Protein AF-A0A382FZS6-F1 (afdb_monomer_lite)

Structure (mmCIF, N/CA/C/O backbone):
data_AF-A0A382FZS6-F1
#
_entry.id   AF-A0A382FZS6-F1
#
loop_
_atom_site.group_PDB
_atom_site.id
_atom_site.type_symbol
_atom_site.label_atom_id
_atom_site.label_alt_id
_atom_site.label_comp_id
_atom_site.label_asym_id
_atom_site.label_entity_id
_atom_site.label_seq_id
_atom_site.pdbx_PDB_ins_code
_atom_site.Cartn_x
_atom_site.Cartn_y
_atom_site.Cartn_z
_atom_site.occupancy
_atom_site.B_iso_or_equiv
_atom_site.auth_seq_id
_atom_site.auth_comp_id
_atom_site.auth_asym_id
_atom_site.auth_atom_id
_atom_site.pdbx_PDB_model_num
ATOM 1 N N . MET A 1 1 ? 12.551 -16.686 -6.171 1.00 74.56 1 MET A N 1
ATOM 2 C CA . MET A 1 1 ? 12.450 -15.395 -6.888 1.00 74.56 1 MET A CA 1
ATOM 3 C C . MET A 1 1 ? 13.791 -14.688 -6.781 1.00 74.56 1 MET A C 1
ATOM 5 O O . MET A 1 1 ? 14.412 -14.797 -5.731 1.00 74.56 1 MET A O 1
ATOM 9 N N . HIS A 1 2 ? 14.231 -13.988 -7.826 1.00 90.94 2 HIS A N 1
ATOM 10 C CA . HIS A 1 2 ? 15.440 -13.157 -7.799 1.00 90.94 2 HIS A CA 1
ATOM 11 C C . HIS A 1 2 ? 15.026 -1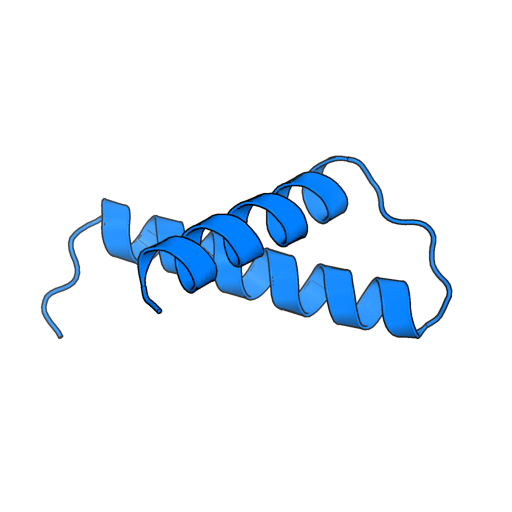1.685 -7.777 1.00 90.94 2 HIS A C 1
ATOM 13 O O . HIS A 1 2 ? 15.033 -11.023 -8.808 1.00 90.94 2 HIS A O 1
ATOM 19 N N . LEU A 1 3 ? 14.580 -11.217 -6.607 1.00 95.25 3 LEU A N 1
ATOM 20 C CA . LEU A 1 3 ? 14.062 -9.859 -6.444 1.00 95.25 3 LEU A CA 1
ATOM 21 C C . LEU A 1 3 ? 15.201 -8.845 -6.432 1.00 95.25 3 LEU A C 1
ATOM 23 O O . LEU A 1 3 ? 16.146 -8.964 -5.647 1.00 95.25 3 LEU A O 1
ATOM 27 N N . THR A 1 4 ? 15.061 -7.812 -7.248 1.00 97.56 4 THR A N 1
ATOM 28 C CA . THR A 1 4 ? 15.886 -6.610 -7.175 1.00 97.56 4 THR A CA 1
ATOM 29 C C . THR A 1 4 ? 15.643 -5.871 -5.851 1.00 97.56 4 THR A C 1
ATOM 31 O O . THR A 1 4 ? 14.560 -5.992 -5.269 1.00 97.56 4 THR A O 1
ATOM 34 N N . PRO A 1 5 ? 16.598 -5.051 -5.370 1.00 96.56 5 PRO A N 1
ATOM 35 C CA . PRO A 1 5 ? 16.398 -4.241 -4.164 1.00 96.56 5 PRO A CA 1
ATOM 36 C C . PRO A 1 5 ? 15.118 -3.395 -4.218 1.00 96.56 5 PRO A C 1
ATOM 38 O O . PRO A 1 5 ? 14.354 -3.348 -3.259 1.00 96.56 5 PRO A O 1
ATOM 41 N N . ARG A 1 6 ? 14.810 -2.826 -5.390 1.00 95.69 6 ARG A N 1
ATOM 42 C CA . ARG A 1 6 ? 13.592 -2.037 -5.612 1.00 95.69 6 ARG A CA 1
ATOM 43 C C . ARG A 1 6 ? 12.311 -2.854 -5.443 1.00 95.69 6 ARG A C 1
ATOM 45 O O . ARG A 1 6 ? 11.316 -2.342 -4.943 1.00 95.69 6 ARG A O 1
ATOM 52 N N . GLU A 1 7 ? 12.296 -4.106 -5.889 1.00 95.75 7 GLU A N 1
ATOM 53 C CA . GLU A 1 7 ? 11.131 -4.978 -5.700 1.00 95.75 7 GLU A CA 1
ATOM 54 C C . GLU A 1 7 ? 10.947 -5.343 -4.227 1.00 95.75 7 GLU A C 1
ATOM 56 O O . GLU A 1 7 ? 9.815 -5.376 -3.753 1.00 95.75 7 GLU A O 1
ATOM 61 N N . GLN A 1 8 ? 12.039 -5.526 -3.480 1.00 96.06 8 GLN A N 1
ATOM 62 C CA . GLN A 1 8 ? 11.974 -5.742 -2.033 1.00 96.06 8 GLN A CA 1
ATOM 63 C C . GLN A 1 8 ? 11.429 -4.509 -1.295 1.00 96.06 8 GLN A C 1
ATOM 65 O O . GLN A 1 8 ? 10.575 -4.643 -0.421 1.00 96.06 8 GLN A O 1
ATOM 70 N N . GLU A 1 9 ? 11.839 -3.300 -1.684 1.00 95.56 9 GLU A N 1
ATOM 71 C CA . GLU A 1 9 ? 11.293 -2.053 -1.128 1.00 95.56 9 GLU A CA 1
ATOM 72 C C . GLU A 1 9 ? 9.788 -1.907 -1.390 1.00 95.56 9 GLU A C 1
ATOM 74 O O . GLU A 1 9 ? 9.037 -1.512 -0.497 1.00 95.56 9 GLU A O 1
ATOM 79 N N . LYS A 1 10 ? 9.310 -2.281 -2.584 1.00 95.69 10 LYS A N 1
ATOM 80 C CA . LYS A 1 10 ? 7.868 -2.271 -2.884 1.00 95.69 10 LYS A CA 1
ATOM 81 C C . LYS A 1 10 ? 7.083 -3.219 -1.977 1.00 95.69 10 LYS A C 1
ATOM 83 O O . LYS A 1 10 ? 5.975 -2.875 -1.575 1.00 95.69 10 LYS A O 1
ATOM 88 N N . LEU A 1 11 ? 7.653 -4.365 -1.598 1.00 96.81 11 LEU A N 1
ATOM 89 C CA . LEU A 1 11 ? 7.012 -5.270 -0.638 1.00 96.81 11 LEU A CA 1
ATOM 90 C C . LEU A 1 11 ? 6.833 -4.613 0.739 1.00 96.81 11 LEU A C 1
ATOM 92 O O . LEU A 1 11 ? 5.818 -4.843 1.394 1.00 96.81 11 LEU A O 1
ATOM 96 N N . MET A 1 12 ? 7.751 -3.736 1.159 1.00 97.50 12 MET A N 1
ATOM 97 C CA . MET A 1 12 ? 7.591 -2.985 2.411 1.00 97.50 12 MET A CA 1
ATOM 98 C C . MET A 1 12 ? 6.390 -2.032 2.367 1.00 97.50 12 MET A C 1
ATOM 100 O O . MET A 1 12 ? 5.701 -1.875 3.376 1.00 97.50 12 MET A O 1
ATOM 104 N N . VAL A 1 13 ? 6.092 -1.442 1.204 1.00 97.56 13 VAL A N 1
ATOM 105 C CA . VAL A 1 13 ? 4.891 -0.609 1.008 1.00 97.56 13 VAL A CA 1
ATOM 106 C C . VAL A 1 13 ? 3.618 -1.440 1.166 1.00 97.56 13 VAL A C 1
ATOM 108 O O . VAL A 1 13 ? 2.693 -0.999 1.845 1.00 97.56 13 VAL A O 1
ATOM 111 N N . VAL A 1 14 ? 3.590 -2.659 0.616 1.00 97.75 14 VAL A N 1
ATOM 112 C CA . VAL A 1 14 ? 2.448 -3.583 0.750 1.00 97.75 14 VAL A CA 1
ATOM 113 C C . VAL A 1 14 ? 2.177 -3.899 2.225 1.00 97.75 14 VAL A C 1
ATOM 115 O O . VAL A 1 14 ? 1.042 -3.793 2.689 1.00 97.75 14 VAL A O 1
ATOM 118 N N . VAL A 1 15 ? 3.224 -4.209 2.996 1.00 98.25 15 VAL A N 1
ATOM 119 C CA . VAL A 1 15 ? 3.099 -4.487 4.438 1.00 98.25 15 VAL A CA 1
ATOM 120 C C . VAL A 1 15 ? 2.614 -3.253 5.208 1.00 98.25 15 VAL A C 1
ATOM 122 O O . VAL A 1 15 ? 1.748 -3.364 6.080 1.00 98.25 15 VAL A O 1
ATOM 125 N N . ALA A 1 16 ? 3.139 -2.068 4.886 1.00 98.44 16 ALA A N 1
ATOM 126 C CA . ALA A 1 16 ? 2.709 -0.821 5.512 1.00 98.44 16 ALA A CA 1
ATOM 127 C C . ALA A 1 16 ? 1.231 -0.507 5.217 1.00 98.44 16 ALA A C 1
ATOM 129 O O . ALA A 1 16 ? 0.500 -0.103 6.125 1.00 98.44 16 ALA A O 1
ATOM 130 N N . ALA A 1 17 ? 0.776 -0.737 3.982 1.00 98.44 17 ALA A N 1
ATOM 131 C CA . ALA A 1 17 ? -0.608 -0.530 3.570 1.00 98.44 17 ALA A CA 1
ATOM 132 C C . ALA A 1 17 ? -1.571 -1.510 4.262 1.00 98.44 17 ALA A C 1
ATOM 134 O O . ALA A 1 17 ? -2.606 -1.083 4.774 1.00 98.44 17 ALA A O 1
ATOM 135 N N . ASP A 1 18 ? -1.218 -2.796 4.363 1.00 98.44 18 ASP A N 1
ATOM 136 C CA . ASP A 1 18 ? -2.011 -3.793 5.101 1.00 98.44 18 ASP A CA 1
ATOM 137 C C . ASP A 1 18 ? -2.140 -3.418 6.589 1.00 98.44 18 ASP A C 1
ATOM 139 O O . ASP A 1 18 ? -3.244 -3.373 7.143 1.00 98.44 18 ASP A O 1
ATOM 143 N N . LEU A 1 19 ? -1.034 -3.036 7.239 1.00 98.38 19 LEU A N 1
ATOM 144 C CA . LEU A 1 19 ? -1.065 -2.566 8.626 1.00 98.38 19 LEU A CA 1
ATOM 145 C C . LEU A 1 19 ? -1.953 -1.321 8.794 1.00 98.38 19 LEU A C 1
ATOM 147 O O . LEU A 1 19 ? -2.744 -1.254 9.744 1.00 98.38 19 LEU A O 1
ATOM 151 N N . ALA A 1 20 ? -1.836 -0.352 7.883 1.00 98.56 20 ALA A N 1
ATOM 152 C CA . ALA A 1 20 ? -2.642 0.863 7.873 1.00 98.56 20 ALA A CA 1
ATOM 153 C C . ALA A 1 20 ? -4.139 0.548 7.721 1.00 98.56 20 ALA A C 1
ATOM 155 O O . ALA A 1 20 ? -4.949 1.038 8.510 1.00 98.56 20 ALA A O 1
ATOM 156 N N . ARG A 1 21 ? -4.517 -0.344 6.796 1.00 98.31 21 ARG A N 1
ATOM 157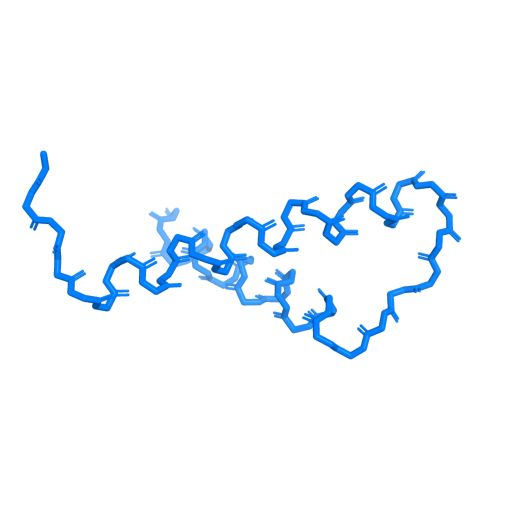 C CA . ARG A 1 21 ? -5.911 -0.784 6.610 1.00 98.31 21 ARG A CA 1
ATOM 158 C C . ARG A 1 21 ? -6.465 -1.478 7.850 1.00 98.31 21 ARG A C 1
ATOM 160 O O . ARG A 1 21 ? -7.582 -1.182 8.269 1.00 98.31 21 ARG A O 1
ATOM 167 N N . ARG A 1 22 ? -5.676 -2.329 8.514 1.00 98.44 22 ARG A N 1
ATOM 168 C CA . ARG A 1 22 ? -6.084 -2.955 9.786 1.00 98.44 22 ARG A CA 1
ATOM 169 C C . ARG A 1 22 ? -6.308 -1.925 10.893 1.00 98.44 22 ARG A C 1
ATOM 171 O O . ARG A 1 22 ? -7.201 -2.111 11.717 1.00 98.44 22 ARG A O 1
ATOM 178 N N . ARG A 1 23 ? -5.499 -0.861 10.953 1.00 98.25 23 ARG A N 1
ATOM 179 C CA . ARG A 1 23 ? -5.689 0.257 11.899 1.00 98.25 23 ARG A CA 1
ATOM 180 C C . ARG A 1 23 ? -6.955 1.048 11.570 1.00 98.25 23 ARG A C 1
ATOM 182 O O . ARG A 1 23 ? -7.763 1.274 12.470 1.00 98.25 23 ARG A O 1
ATOM 189 N N . GLN A 1 24 ? -7.164 1.367 10.295 1.00 97.69 24 GLN A N 1
ATOM 190 C CA . GLN A 1 24 ? -8.364 2.041 9.798 1.00 97.69 24 GLN A CA 1
ATOM 191 C C . GLN A 1 24 ? -9.641 1.257 10.125 1.00 97.69 24 GLN A C 1
ATOM 193 O O . GLN A 1 24 ? -10.605 1.836 10.613 1.00 97.69 24 GLN A O 1
ATOM 198 N N . ALA A 1 25 ? -9.628 -0.067 9.937 1.00 98.25 25 ALA A N 1
ATOM 199 C CA . ALA A 1 25 ? -10.759 -0.947 10.236 1.00 98.25 25 ALA A CA 1
ATOM 200 C C . ALA A 1 25 ? -11.141 -0.966 11.729 1.00 98.25 25 ALA A C 1
ATOM 202 O O . ALA A 1 25 ? -12.287 -1.240 12.067 1.00 98.25 25 ALA A O 1
ATOM 203 N N . ARG A 1 26 ? -10.207 -0.631 12.632 1.00 98.25 26 ARG A N 1
ATOM 204 C CA . ARG A 1 26 ? -10.487 -0.439 14.067 1.00 98.25 26 ARG A CA 1
ATOM 205 C C . ARG A 1 26 ? -11.007 0.965 14.407 1.00 98.25 26 ARG A C 1
ATOM 207 O O . ARG A 1 26 ? -11.165 1.276 15.582 1.00 98.25 26 ARG A O 1
ATOM 214 N N . GLY A 1 27 ? -11.236 1.822 13.410 1.00 97.19 27 GLY A N 1
ATOM 215 C CA . GLY A 1 27 ? -11.718 3.195 13.586 1.00 97.19 27 GLY A CA 1
ATOM 216 C C . GLY A 1 27 ? -10.629 4.214 13.931 1.00 97.19 27 GLY A C 1
ATOM 217 O O . GLY A 1 27 ? -10.943 5.348 14.289 1.00 97.19 27 GLY A O 1
ATOM 218 N N . VAL A 1 28 ? -9.348 3.843 13.833 1.00 96.94 28 VAL A N 1
ATOM 219 C CA . VAL A 1 28 ? -8.239 4.774 14.081 1.00 96.94 28 VAL A CA 1
ATOM 220 C C . VAL A 1 28 ? -8.059 5.682 12.865 1.00 96.94 28 VAL A C 1
ATOM 222 O O . VAL A 1 28 ? -7.981 5.204 11.733 1.00 96.94 28 VAL A O 1
ATOM 225 N N . LYS A 1 29 ? -7.970 6.999 13.095 1.00 97.81 29 LYS A N 1
ATOM 226 C CA . LYS A 1 29 ? -7.605 7.953 12.040 1.00 97.81 29 LYS A CA 1
ATOM 227 C C . LYS A 1 29 ? -6.184 7.676 11.568 1.00 97.81 29 LYS A C 1
ATOM 229 O O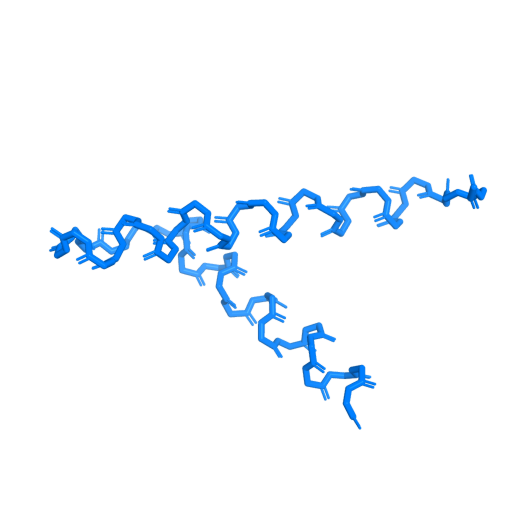 . LYS A 1 29 ? -5.270 7.596 12.386 1.00 97.81 29 LYS A O 1
ATOM 234 N N . LEU A 1 30 ? -6.022 7.576 10.254 1.00 98.25 30 LEU A N 1
ATOM 235 C CA . LEU A 1 30 ? -4.723 7.339 9.646 1.00 98.25 30 LEU A CA 1
ATOM 236 C C . LEU A 1 30 ? -3.782 8.516 9.899 1.00 98.25 30 LEU A C 1
ATOM 238 O O . LEU A 1 30 ? -4.173 9.681 9.788 1.00 98.25 30 LEU A O 1
ATOM 242 N N . ASN A 1 31 ? -2.531 8.203 10.206 1.00 98.19 31 ASN A N 1
ATOM 243 C CA . ASN A 1 31 ? -1.454 9.181 10.211 1.00 98.19 31 ASN A CA 1
ATOM 244 C C . ASN A 1 31 ? -0.878 9.374 8.793 1.00 98.19 31 ASN A C 1
ATOM 246 O O . ASN A 1 31 ? -1.325 8.775 7.809 1.00 98.19 31 ASN A O 1
ATOM 250 N N . HIS A 1 32 ? 0.122 10.248 8.682 1.00 98.44 32 HIS A N 1
ATOM 251 C CA . HIS A 1 32 ? 0.729 10.599 7.402 1.00 98.44 32 HIS A CA 1
ATOM 252 C C . HIS A 1 32 ? 1.334 9.397 6.641 1.00 98.44 32 HIS A C 1
ATOM 254 O O . HIS A 1 32 ? 0.912 9.166 5.505 1.00 98.44 32 HIS A O 1
ATOM 260 N N . PRO A 1 33 ? 2.253 8.592 7.218 1.00 98.19 33 PRO A N 1
ATOM 261 C CA . PRO A 1 33 ? 2.831 7.459 6.493 1.00 98.19 33 PRO A CA 1
ATOM 262 C C . PRO A 1 33 ? 1.811 6.360 6.170 1.00 98.19 33 PRO A C 1
ATOM 264 O O . PRO A 1 33 ? 1.914 5.734 5.120 1.00 98.19 33 PRO A O 1
ATOM 267 N N . GLU A 1 34 ? 0.799 6.146 7.012 1.00 98.38 34 GLU A N 1
ATOM 268 C CA . GLU A 1 34 ? -0.276 5.186 6.729 1.00 98.38 34 GLU A CA 1
ATOM 269 C C . GLU A 1 34 ? -1.119 5.599 5.521 1.00 98.38 34 GLU A C 1
ATOM 271 O O . GLU A 1 34 ? -1.448 4.770 4.673 1.00 98.38 34 GLU A O 1
ATOM 276 N N . SER A 1 35 ? -1.431 6.893 5.426 1.00 98.56 35 SER A N 1
ATOM 277 C CA . SER A 1 35 ? -2.177 7.450 4.296 1.00 98.56 35 SER A CA 1
ATOM 278 C C . SER A 1 35 ? -1.386 7.298 2.995 1.00 98.56 35 SER A C 1
ATOM 280 O O . SER A 1 35 ? -1.929 6.840 1.991 1.00 98.56 35 SER A O 1
ATOM 282 N N . ILE A 1 36 ? -0.085 7.611 3.026 1.00 98.56 36 ILE A N 1
ATOM 283 C CA . ILE A 1 36 ? 0.808 7.430 1.874 1.00 98.56 36 ILE A CA 1
ATOM 284 C C . ILE A 1 36 ? 0.898 5.956 1.474 1.00 98.56 36 ILE A C 1
ATOM 286 O O . ILE A 1 36 ? 0.817 5.652 0.284 1.00 98.56 36 ILE A O 1
ATOM 290 N N . ALA A 1 37 ? 1.053 5.043 2.438 1.00 98.50 37 ALA A N 1
ATOM 291 C CA . ALA A 1 37 ? 1.190 3.618 2.157 1.00 98.50 37 ALA A CA 1
ATOM 292 C C . ALA A 1 37 ? -0.038 3.066 1.424 1.00 98.50 37 ALA A C 1
ATOM 294 O O . ALA A 1 37 ? 0.120 2.398 0.405 1.00 98.50 37 ALA A O 1
ATOM 295 N N . ILE A 1 38 ? -1.246 3.402 1.891 1.00 98.50 38 ILE A N 1
ATOM 296 C CA . ILE A 1 38 ? -2.489 2.975 1.237 1.00 98.50 38 ILE A CA 1
ATOM 297 C C . ILE A 1 38 ? -2.578 3.543 -0.180 1.00 98.50 38 ILE A C 1
ATOM 299 O O . ILE A 1 38 ? -2.769 2.774 -1.112 1.00 98.50 38 ILE A O 1
ATOM 303 N N . ILE A 1 39 ? -2.386 4.854 -0.368 1.00 98.44 39 ILE A N 1
ATOM 304 C CA . ILE A 1 39 ? -2.471 5.478 -1.702 1.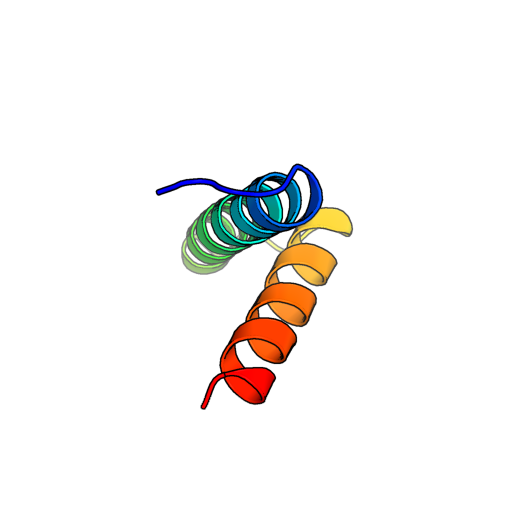00 98.44 39 ILE A CA 1
ATOM 305 C C . ILE A 1 39 ? -1.451 4.856 -2.666 1.00 98.44 39 ILE A C 1
ATOM 307 O O . ILE A 1 39 ? -1.772 4.569 -3.815 1.00 98.44 39 ILE A O 1
ATOM 311 N N . THR A 1 40 ? -0.225 4.625 -2.196 1.00 98.31 40 THR A N 1
ATOM 312 C CA . THR A 1 40 ? 0.839 4.037 -3.021 1.00 98.31 40 THR A CA 1
ATOM 313 C C . THR A 1 40 ? 0.505 2.600 -3.409 1.00 98.31 40 THR A C 1
ATOM 315 O O . THR A 1 40 ? 0.716 2.220 -4.558 1.00 98.31 40 THR A O 1
ATOM 318 N N . TYR A 1 41 ? -0.036 1.816 -2.472 1.00 98.19 41 TYR A N 1
ATOM 319 C CA . TYR A 1 41 ? -0.493 0.456 -2.741 1.00 98.19 41 TYR A CA 1
ATOM 320 C C . TYR A 1 41 ? -1.599 0.433 -3.804 1.00 98.19 41 TYR A C 1
ATOM 322 O O . TYR A 1 41 ? -1.468 -0.306 -4.772 1.00 98.19 41 TYR A O 1
ATOM 330 N N . GLU A 1 42 ? -2.608 1.307 -3.709 1.00 98.25 42 GLU A N 1
ATOM 331 C CA . GLU A 1 42 ? -3.670 1.389 -4.727 1.00 98.25 42 GLU A CA 1
ATOM 332 C C . GLU A 1 42 ? -3.126 1.718 -6.122 1.00 98.25 42 GLU A C 1
ATOM 334 O O . GLU A 1 42 ? -3.598 1.175 -7.115 1.00 98.25 42 GLU A O 1
ATOM 339 N N . ILE A 1 43 ? -2.108 2.581 -6.217 1.00 98.06 43 ILE A N 1
ATOM 340 C CA . ILE A 1 43 ? -1.456 2.889 -7.499 1.00 98.06 43 ILE A CA 1
ATOM 341 C C . ILE A 1 43 ? -0.678 1.677 -8.025 1.00 98.06 43 ILE A C 1
ATOM 343 O O . ILE A 1 43 ? -0.662 1.445 -9.231 1.00 98.06 43 ILE A O 1
ATOM 347 N N . PHE A 1 44 ? -0.007 0.917 -7.154 1.00 96.56 44 PHE A N 1
ATOM 348 C CA . PHE A 1 44 ? 0.719 -0.285 -7.571 1.00 96.56 44 PHE A CA 1
ATOM 349 C C . PHE A 1 44 ? -0.220 -1.364 -8.102 1.00 96.56 44 PHE A C 1
ATOM 351 O O . PHE A 1 44 ? 0.074 -1.917 -9.161 1.00 96.56 44 PHE A O 1
ATOM 358 N N . GLU A 1 45 ? -1.335 -1.616 -7.418 1.00 96.81 45 GLU A N 1
ATOM 359 C CA . GLU A 1 45 ? -2.338 -2.581 -7.876 1.00 96.81 45 GLU A CA 1
ATOM 360 C C . GLU A 1 45 ? -3.047 -2.074 -9.135 1.00 96.81 45 GLU A C 1
ATOM 362 O O . GLU A 1 45 ? -3.139 -2.801 -10.115 1.00 96.81 45 GLU A O 1
ATOM 367 N N . GLY A 1 46 ? -3.416 -0.791 -9.191 1.00 97.50 46 GLY A N 1
ATOM 368 C CA . GLY A 1 46 ? -4.037 -0.205 -10.382 1.00 97.50 46 GLY A CA 1
ATOM 369 C C . GLY A 1 46 ? -3.115 -0.119 -11.604 1.00 97.50 46 GLY A C 1
ATOM 370 O O . GLY A 1 46 ? -3.596 -0.024 -12.724 1.00 97.50 46 GLY A O 1
ATOM 371 N N . ALA A 1 47 ? -1.792 -0.138 -11.418 1.00 96.75 47 ALA A N 1
ATOM 372 C CA . ALA A 1 47 ? -0.833 -0.277 -12.516 1.00 96.75 47 ALA A CA 1
ATOM 373 C C . ALA A 1 47 ? -0.593 -1.744 -12.914 1.00 96.75 47 ALA A C 1
ATOM 375 O O . ALA A 1 47 ? 0.073 -2.002 -13.922 1.00 96.75 47 ALA A O 1
ATOM 376 N N . ARG A 1 48 ? -1.032 -2.693 -12.081 1.00 94.75 48 ARG A N 1
ATOM 377 C CA . ARG A 1 48 ? -0.871 -4.129 -12.295 1.00 94.75 48 ARG A CA 1
ATOM 378 C C . ARG A 1 48 ? -2.096 -4.751 -12.964 1.00 94.75 48 ARG A C 1
ATOM 380 O O . ARG A 1 48 ? -1.890 -5.644 -13.789 1.00 94.75 48 ARG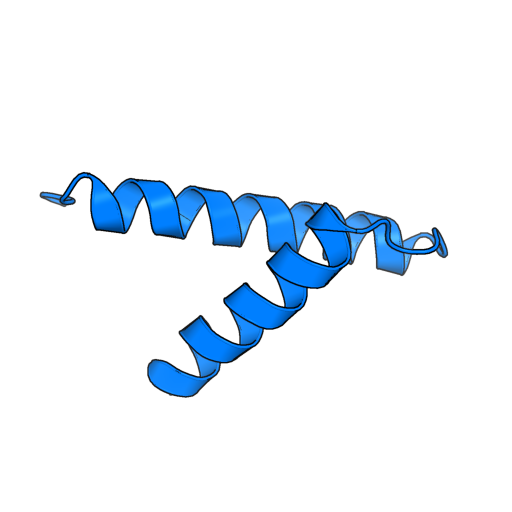 A O 1
ATOM 387 N N . ASP A 1 49 ? -3.286 -4.306 -12.577 1.00 91.12 49 ASP A N 1
ATOM 388 C CA . ASP A 1 49 ? -4.576 -4.640 -13.191 1.00 91.12 49 ASP A CA 1
ATOM 389 C C . ASP A 1 49 ? -4.711 -4.039 -14.602 1.00 91.12 49 ASP A C 1
ATOM 391 O O . ASP A 1 49 ? -5.255 -4.745 -15.485 1.00 91.12 49 ASP A O 1
#

pLDDT: mean 96.84, std 3.61, range [74.56, 98.56]

InterPro domains:
  IPR002026 Urease, gamma/gamma-beta subunit [PF00547] (1-49)
  IPR036463 Urease, gamma subunit superfamily [G3DSA:3.30.280.10] (1-49)
  IPR036463 Urease, gamma subunit superfamily [SSF54111] (1-49)

Radius of gyration: 11.86 Å; chains: 1; bounding box: 28×26×27 Å

Foldseek 3Di: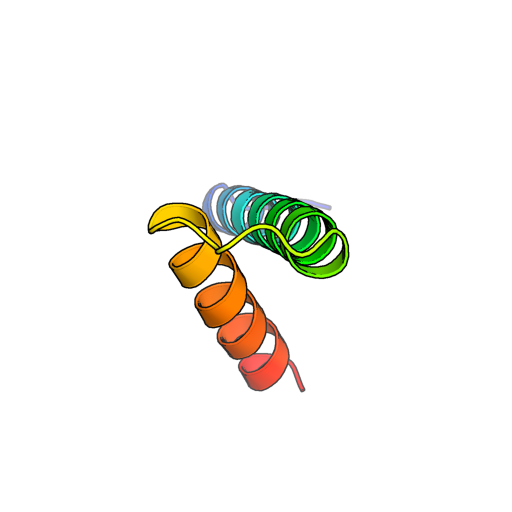
DPDDPVNVVLVVLVVLQVVLVVCVVVVHDGDDSNVVSVVVVVVVVVVVD

Sequence (49 aa):
MHLTPREQEKLMVVVAADLARRRQARGVKLNHPESIAIITYEIFEGARD

Secondary structure (DSSP, 8-state):
----HHHHHHHHHHHHHHHHHHHHHTTPPP-HHHHHHHHHHHHHHHTT-

Organism: NCBI:txid408172